Protein AF-A0A382SXQ0-F1 (afdb_monomer_lite)

Organism: NCBI:txid408172

pLDDT: mean 90.92, std 6.05, range [58.62, 96.81]

InterPro domains:
  IPR013153 PrkA, AAA domain [PF08298] (20-77)

Sequence (77 aa):
MSIFEDYLEDHVKNQIEYLTFEEYLELCKEDPLAYATPAERMMKAIGVPELTDTSKQSRLSRIFLNKTIQMFPAFDD

Secondary structure (DSSP, 8-state):
--HHHHHHHHHHHT--PPPPHHHHHHHHHH-GGGG--HHHHHHHHH---EEEEGGGSHHHHHHHTT-EEEE-GGG--

Radius of gyration: 21.53 Å; chains: 1; bounding box: 38×41×48 Å

Foldseek 3Di:
DDPVVVVVVVVVVPDDDDDDPVRLVVVCVVDVVSPDDPVVVVDVVLPFWDFDQQCVDPVSCVVVVRDTDTDRPSPPD

Structure (mmCIF, N/CA/C/O backbone):
data_AF-A0A382SXQ0-F1
#
_entry.id   AF-A0A382SXQ0-F1
#
loop_
_atom_site.group_PDB
_atom_site.id
_atom_site.type_symbol
_atom_site.label_atom_id
_atom_site.label_alt_id
_atom_site.label_comp_id
_atom_site.label_asym_id
_atom_site.label_entity_id
_atom_site.label_seq_id
_atom_site.pdbx_PDB_ins_code
_atom_site.Cartn_x
_atom_site.Cartn_y
_atom_site.Cartn_z
_atom_site.occupancy
_atom_site.B_iso_or_equiv
_atom_site.auth_seq_id
_atom_site.auth_comp_id
_atom_site.auth_asym_id
_atom_site.auth_atom_id
_atom_site.pdbx_PDB_model_num
ATOM 1 N N . MET A 1 1 ? -6.403 -31.078 -15.775 1.00 58.62 1 MET A N 1
ATOM 2 C CA . MET A 1 1 ? -5.483 -30.375 -16.684 1.00 58.62 1 MET A CA 1
ATOM 3 C C . MET A 1 1 ? -4.157 -31.105 -16.626 1.00 58.62 1 MET A C 1
ATOM 5 O O . MET A 1 1 ? -3.879 -31.740 -15.610 1.00 58.62 1 MET A O 1
ATOM 9 N N . SER A 1 2 ? -3.467 -31.205 -17.756 1.00 83.25 2 SER A N 1
ATOM 10 C CA . SER A 1 2 ? -2.241 -31.996 -17.881 1.00 83.25 2 SER A CA 1
ATOM 11 C C . SER A 1 2 ? -1.093 -31.281 -17.172 1.00 83.25 2 SER A C 1
ATOM 13 O O . SER A 1 2 ? -0.943 -30.080 -17.331 1.00 83.25 2 SER A O 1
ATOM 15 N N . ILE A 1 3 ? -0.228 -32.014 -16.466 1.00 85.56 3 ILE A N 1
ATOM 16 C CA . ILE A 1 3 ? 0.981 -31.465 -15.810 1.00 85.56 3 ILE A CA 1
ATOM 17 C C . ILE A 1 3 ? 1.849 -30.659 -16.799 1.00 85.56 3 ILE A C 1
ATOM 19 O O . ILE A 1 3 ? 2.539 -29.718 -16.417 1.00 85.56 3 ILE A O 1
ATOM 23 N N . PHE A 1 4 ? 1.801 -31.013 -18.087 1.00 88.56 4 PHE A N 1
ATOM 24 C CA . PHE A 1 4 ? 2.476 -30.269 -19.149 1.00 88.56 4 PHE A CA 1
ATOM 25 C C . PHE A 1 4 ? 1.854 -28.896 -19.431 1.00 88.56 4 PHE A C 1
ATOM 27 O O . PHE A 1 4 ? 2.590 -27.971 -19.757 1.00 88.56 4 PHE A O 1
ATOM 34 N N . GLU A 1 5 ? 0.533 -28.757 -19.320 1.00 87.19 5 GLU A N 1
ATOM 35 C CA . GLU A 1 5 ? -0.158 -27.472 -19.484 1.00 87.19 5 GLU A CA 1
ATOM 36 C C . GLU A 1 5 ? 0.193 -26.542 -18.317 1.00 87.19 5 GLU A C 1
ATOM 38 O O . GLU A 1 5 ? 0.631 -25.420 -18.556 1.00 87.19 5 GLU A O 1
ATOM 43 N N . ASP A 1 6 ? 0.133 -27.050 -17.080 1.00 85.75 6 ASP A N 1
ATOM 44 C CA . ASP A 1 6 ? 0.482 -26.290 -15.871 1.00 85.75 6 ASP A CA 1
ATOM 45 C C . ASP A 1 6 ? 1.946 -25.801 -15.914 1.00 85.75 6 ASP A C 1
ATOM 47 O O . ASP A 1 6 ? 2.236 -24.637 -15.637 1.00 85.75 6 ASP A O 1
ATOM 51 N N . TYR A 1 7 ? 2.879 -26.666 -16.336 1.00 87.69 7 TYR A N 1
ATOM 52 C CA . TYR A 1 7 ? 4.290 -26.297 -16.499 1.00 87.69 7 TYR A CA 1
ATOM 53 C C . TYR A 1 7 ? 4.497 -25.216 -17.565 1.00 87.69 7 TYR A C 1
ATOM 55 O O . TYR A 1 7 ? 5.302 -24.306 -17.370 1.00 87.69 7 TYR A O 1
ATOM 63 N N . LEU A 1 8 ? 3.801 -25.313 -18.702 1.00 87.75 8 LEU A N 1
ATOM 64 C CA . LEU A 1 8 ? 3.912 -24.321 -19.770 1.00 87.75 8 LEU A CA 1
ATOM 65 C C . LEU A 1 8 ? 3.362 -22.963 -19.326 1.00 87.75 8 LEU A C 1
ATOM 67 O O . LEU A 1 8 ? 3.994 -21.946 -19.608 1.00 87.75 8 LEU A O 1
ATOM 71 N N . GLU A 1 9 ? 2.241 -22.935 -18.604 1.00 86.19 9 GLU A N 1
ATOM 72 C CA . GLU A 1 9 ? 1.694 -21.694 -18.052 1.00 86.19 9 GLU A CA 1
ATOM 73 C C . GLU A 1 9 ? 2.648 -21.030 -17.058 1.00 86.19 9 GLU A C 1
ATOM 75 O O . GLU A 1 9 ? 2.912 -19.831 -17.167 1.00 86.19 9 GLU A O 1
ATOM 80 N N . ASP A 1 10 ? 3.194 -21.793 -16.111 1.00 83.75 10 ASP A N 1
ATOM 81 C CA . ASP A 1 10 ? 4.151 -21.266 -15.139 1.00 83.75 10 ASP A CA 1
ATOM 82 C C . ASP A 1 10 ? 5.445 -20.815 -15.815 1.00 83.75 10 ASP A C 1
ATOM 84 O O . ASP A 1 10 ? 5.998 -19.771 -15.470 1.00 83.75 10 ASP A O 1
ATOM 88 N N . HIS A 1 11 ? 5.931 -21.560 -16.807 1.00 84.44 11 HIS A N 1
ATOM 89 C CA . HIS A 1 11 ? 7.129 -21.179 -17.543 1.00 84.44 11 HIS A CA 1
ATOM 90 C C . HIS A 1 11 ? 6.929 -19.862 -18.301 1.00 84.44 11 HIS A C 1
ATOM 92 O O . HIS A 1 11 ? 7.812 -19.013 -18.265 1.00 84.44 11 HIS A O 1
ATOM 98 N N . VAL A 1 12 ? 5.776 -19.662 -18.949 1.00 81.62 12 VAL A N 1
ATOM 99 C CA . VAL A 1 12 ? 5.449 -18.403 -19.639 1.00 81.62 12 VAL A CA 1
ATOM 100 C C . VAL A 1 12 ? 5.321 -17.245 -18.646 1.00 81.62 12 VAL A C 1
ATOM 102 O O . VAL A 1 12 ? 5.889 -16.186 -18.889 1.00 81.62 12 VAL A O 1
ATOM 105 N N . LYS A 1 13 ? 4.655 -17.444 -17.500 1.00 80.31 13 LYS A N 1
ATOM 106 C CA . LYS A 1 13 ? 4.504 -16.407 -16.459 1.00 80.31 13 LYS A CA 1
ATOM 107 C C . LYS A 1 13 ? 5.831 -15.972 -15.833 1.00 80.31 13 LYS A C 1
ATOM 109 O O . LYS A 1 13 ? 5.949 -14.832 -15.400 1.00 80.31 13 LYS A O 1
ATOM 114 N N . ASN A 1 14 ? 6.806 -16.876 -15.759 1.00 80.94 14 ASN A N 1
ATOM 115 C CA . ASN A 1 14 ? 8.105 -16.624 -15.132 1.00 80.94 14 ASN A CA 1
ATOM 116 C C . ASN A 1 14 ? 9.189 -16.161 -16.120 1.00 80.94 14 ASN A C 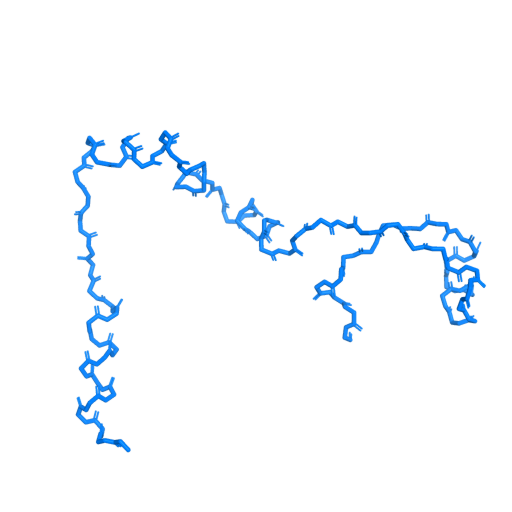1
ATOM 118 O O . ASN A 1 14 ? 10.348 -16.014 -15.721 1.00 80.94 14 ASN A O 1
ATOM 122 N N . GLN A 1 15 ? 8.862 -15.946 -17.399 1.00 84.00 15 GLN A N 1
ATOM 123 C CA . GLN A 1 15 ? 9.821 -15.354 -18.328 1.00 84.00 15 GLN A CA 1
ATOM 124 C C . GLN A 1 15 ? 10.123 -13.910 -17.935 1.00 84.00 15 GLN A C 1
ATOM 126 O O . GLN A 1 15 ? 9.238 -13.123 -17.614 1.00 84.00 15 GLN A O 1
ATOM 131 N N . ILE A 1 16 ? 11.411 -13.574 -17.958 1.00 80.25 16 ILE A N 1
ATOM 132 C CA . ILE A 1 16 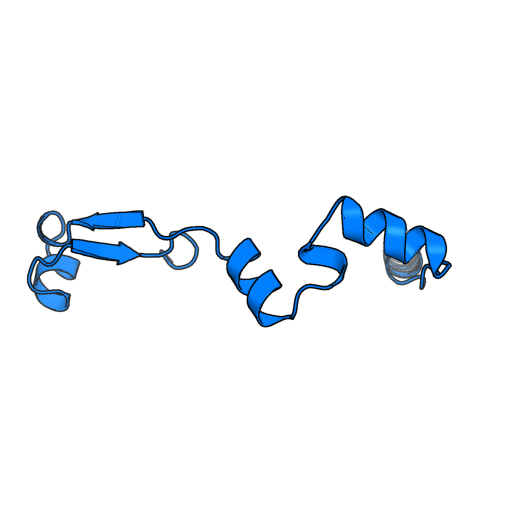? 11.872 -12.217 -17.693 1.00 80.25 16 ILE A CA 1
ATOM 133 C C . ILE A 1 16 ? 11.613 -11.393 -18.949 1.00 80.25 16 ILE A C 1
ATOM 135 O O . ILE A 1 16 ? 12.229 -11.628 -19.989 1.00 80.25 16 ILE A O 1
ATOM 139 N N . GLU A 1 17 ? 10.725 -10.416 -18.837 1.00 81.44 17 GLU A N 1
ATOM 140 C CA . GLU A 1 17 ? 10.565 -9.380 -19.847 1.00 81.44 17 GLU A CA 1
ATOM 141 C C . GLU A 1 17 ? 11.602 -8.278 -19.620 1.00 81.44 17 GLU A C 1
ATOM 143 O O . GLU A 1 17 ? 11.842 -7.833 -18.494 1.00 81.44 17 GLU A O 1
ATOM 148 N N . TYR A 1 18 ? 12.245 -7.848 -20.703 1.00 88.56 18 TYR A N 1
ATOM 149 C CA . TYR A 1 18 ? 13.200 -6.749 -20.678 1.00 88.56 18 TYR A CA 1
ATOM 150 C C . TYR A 1 18 ? 12.526 -5.494 -21.211 1.00 88.56 18 TYR A C 1
ATOM 152 O O . TYR A 1 18 ? 11.961 -5.513 -22.300 1.00 88.56 18 TYR A O 1
ATOM 160 N N . LEU A 1 19 ? 12.648 -4.404 -20.463 1.00 91.31 19 LEU A N 1
ATOM 161 C CA . LEU A 1 19 ? 12.290 -3.068 -20.920 1.00 91.31 19 LEU A CA 1
ATOM 162 C C . LEU A 1 19 ? 13.565 -2.324 -21.295 1.00 91.31 19 LEU A C 1
ATOM 164 O O . LEU A 1 19 ? 14.571 -2.370 -20.577 1.00 91.31 19 LEU A O 1
ATOM 168 N N . THR A 1 20 ? 13.517 -1.596 -22.402 1.00 95.81 20 THR A N 1
ATOM 169 C CA . THR A 1 20 ? 14.486 -0.537 -22.653 1.00 95.81 20 THR A CA 1
ATOM 170 C C . THR A 1 20 ? 14.293 0.592 -21.638 1.00 95.81 20 THR A C 1
ATOM 172 O O . THR A 1 20 ? 13.254 0.730 -20.988 1.00 95.81 20 THR A O 1
ATOM 175 N N . PHE A 1 21 ? 15.312 1.436 -21.486 1.00 94.94 21 PHE A N 1
ATOM 176 C CA . PHE A 1 21 ? 15.230 2.574 -20.572 1.00 94.94 21 PHE A CA 1
ATOM 177 C C . PHE A 1 21 ? 14.115 3.560 -20.959 1.00 94.94 21 PHE A C 1
ATOM 179 O O . PHE A 1 21 ? 13.466 4.118 -20.081 1.00 94.94 21 PHE A O 1
ATOM 186 N N . GLU A 1 22 ? 13.874 3.755 -22.258 1.00 96.81 22 GLU A N 1
ATOM 187 C CA . GLU A 1 22 ? 12.826 4.647 -22.761 1.00 96.81 22 GLU A CA 1
ATOM 188 C C . GLU A 1 22 ? 11.428 4.116 -22.427 1.00 96.81 22 GLU A C 1
ATOM 190 O O . GLU A 1 22 ? 10.644 4.845 -21.825 1.00 96.81 22 GLU A O 1
ATOM 195 N N . GLU A 1 23 ? 11.162 2.832 -22.681 1.00 95.50 23 GLU A N 1
ATOM 196 C CA . GLU A 1 23 ? 9.890 2.183 -22.325 1.00 95.50 23 GLU A CA 1
ATOM 197 C C . GLU A 1 23 ? 9.635 2.224 -20.813 1.00 95.50 23 GLU A C 1
ATOM 199 O O . GLU A 1 23 ? 8.521 2.500 -20.369 1.00 95.50 23 GLU A O 1
ATOM 204 N N . TYR A 1 24 ? 10.674 2.016 -19.996 1.00 94.56 24 TYR A N 1
ATOM 205 C CA . TYR A 1 24 ? 10.551 2.159 -18.546 1.00 94.56 24 TYR A CA 1
ATOM 206 C C . TYR A 1 24 ? 10.176 3.593 -18.139 1.00 94.56 24 TYR A C 1
ATOM 208 O O . TYR A 1 24 ? 9.337 3.791 -17.258 1.00 94.56 24 TYR A O 1
ATOM 216 N N . LEU A 1 25 ? 10.772 4.609 -18.770 1.00 95.94 25 LEU A N 1
ATOM 217 C CA . LEU A 1 25 ? 10.441 6.007 -18.490 1.00 95.94 25 LEU A CA 1
ATOM 218 C C . LEU A 1 25 ? 9.039 6.385 -18.977 1.00 95.94 25 LEU A C 1
ATOM 220 O O . LEU A 1 25 ? 8.385 7.200 -18.328 1.00 95.94 25 LEU A O 1
ATOM 224 N N . GLU A 1 26 ? 8.573 5.820 -20.090 1.00 96.50 26 GLU A N 1
ATOM 225 C CA . GLU A 1 26 ? 7.188 5.967 -20.543 1.00 96.50 26 GLU A CA 1
ATOM 226 C C . GLU A 1 26 ? 6.214 5.349 -19.541 1.00 96.50 26 GLU A C 1
ATOM 228 O O . GLU A 1 26 ? 5.302 6.040 -19.089 1.00 96.50 26 GLU A O 1
ATOM 233 N N . LEU A 1 27 ? 6.484 4.126 -19.074 1.00 95.75 27 LEU A N 1
ATOM 234 C CA . LEU A 1 27 ? 5.696 3.477 -18.027 1.00 95.75 27 LEU A CA 1
ATOM 235 C C . LEU A 1 27 ? 5.641 4.322 -16.745 1.00 95.75 27 LEU A C 1
ATOM 237 O O . LEU A 1 27 ? 4.575 4.483 -16.156 1.00 95.75 27 LEU A O 1
ATOM 241 N N . CYS A 1 28 ? 6.761 4.924 -16.332 1.00 95.56 28 CYS A N 1
ATOM 242 C CA . CYS A 1 28 ? 6.802 5.796 -15.154 1.00 95.56 28 CYS A CA 1
ATOM 243 C C . CYS A 1 28 ? 5.910 7.044 -15.275 1.00 95.56 28 CYS A C 1
ATOM 245 O O . CYS A 1 28 ? 5.534 7.612 -14.249 1.00 95.56 28 CYS A O 1
ATOM 247 N N . LYS A 1 29 ? 5.588 7.503 -16.494 1.00 95.75 29 LYS A N 1
ATOM 248 C CA . LYS A 1 29 ? 4.659 8.628 -16.701 1.00 95.75 29 LYS A CA 1
ATOM 249 C C . LYS A 1 29 ? 3.205 8.211 -16.497 1.00 95.75 29 LYS A C 1
ATOM 251 O O . LYS A 1 29 ? 2.398 9.043 -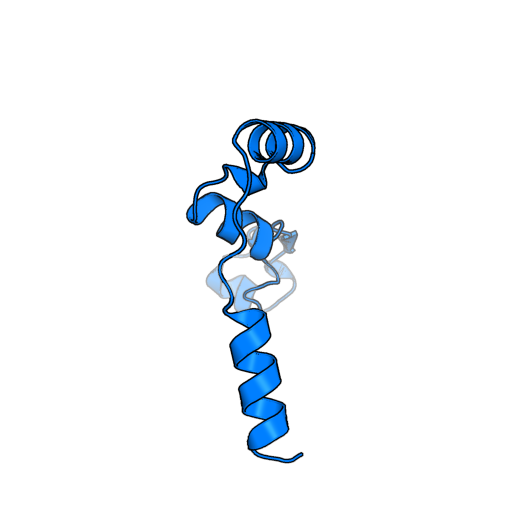16.090 1.00 95.75 29 LYS A O 1
ATOM 256 N N . GLU A 1 30 ? 2.881 6.962 -16.809 1.00 96.62 30 GLU A N 1
ATOM 257 C CA . GLU A 1 30 ? 1.515 6.439 -16.764 1.00 96.62 30 GLU A CA 1
ATOM 258 C C . GLU A 1 30 ? 1.176 5.825 -15.404 1.00 96.62 30 GLU A C 1
ATOM 260 O O . GLU A 1 30 ? 0.106 6.094 -14.855 1.00 96.62 30 GLU A O 1
ATOM 265 N N . ASP A 1 31 ? 2.095 5.039 -14.836 1.00 95.50 31 ASP A N 1
ATOM 266 C CA . ASP A 1 31 ? 1.902 4.354 -13.562 1.00 95.50 31 ASP A CA 1
ATOM 267 C C . ASP A 1 31 ? 2.998 4.712 -12.544 1.00 95.50 31 ASP A C 1
ATOM 269 O O . ASP A 1 31 ? 4.116 4.186 -12.598 1.00 95.50 31 ASP A O 1
ATOM 273 N N . PRO A 1 32 ? 2.667 5.534 -11.529 1.00 93.06 32 PRO A N 1
ATOM 274 C CA . PRO A 1 32 ? 3.564 5.826 -10.416 1.00 93.06 32 PRO A CA 1
ATOM 275 C C . PRO A 1 32 ? 4.029 4.585 -9.644 1.00 93.06 32 PRO A C 1
ATOM 277 O O . PRO A 1 32 ? 5.040 4.636 -8.944 1.00 93.06 32 PRO A O 1
ATOM 280 N N . LEU A 1 33 ? 3.317 3.455 -9.747 1.00 94.62 33 LEU A N 1
ATOM 281 C CA . LEU A 1 33 ? 3.759 2.219 -9.113 1.00 94.62 33 LEU A CA 1
ATOM 282 C C . LEU A 1 33 ? 5.014 1.630 -9.735 1.00 94.62 33 LEU A C 1
ATOM 284 O O . LEU A 1 33 ? 5.703 0.886 -9.037 1.00 94.62 33 LEU A O 1
ATOM 288 N N . ALA A 1 34 ? 5.334 1.959 -10.989 1.00 94.31 34 ALA A N 1
ATOM 289 C CA . ALA A 1 34 ? 6.519 1.448 -11.670 1.00 94.31 34 ALA A CA 1
ATOM 290 C C . ALA A 1 34 ? 7.789 1.672 -10.832 1.00 94.31 34 ALA A C 1
ATOM 292 O O . ALA A 1 34 ? 8.593 0.753 -10.678 1.00 94.31 34 ALA A O 1
ATOM 293 N N . TYR A 1 35 ? 7.888 2.835 -10.181 1.00 93.69 35 TYR A N 1
ATOM 294 C CA . TYR A 1 35 ? 8.999 3.222 -9.309 1.00 93.69 35 TYR A CA 1
ATOM 295 C C . TYR A 1 35 ? 8.650 3.240 -7.807 1.00 93.69 35 TYR A C 1
ATOM 297 O O . TYR A 1 35 ? 9.483 3.638 -6.992 1.00 93.69 35 TYR A O 1
ATOM 305 N N . ALA A 1 36 ? 7.444 2.814 -7.418 1.00 95.88 36 ALA A N 1
ATOM 306 C CA . ALA A 1 36 ? 7.026 2.794 -6.019 1.00 95.88 36 ALA A CA 1
ATOM 307 C C . ALA A 1 36 ? 7.771 1.727 -5.206 1.00 95.88 36 ALA A C 1
ATOM 309 O O . ALA A 1 36 ? 7.996 0.597 -5.659 1.00 95.88 36 ALA A O 1
ATOM 310 N N . THR A 1 37 ? 8.078 2.074 -3.959 1.00 96.50 37 THR A N 1
ATOM 311 C CA . THR A 1 37 ? 8.689 1.175 -2.978 1.00 96.50 37 THR A CA 1
ATOM 312 C C . THR A 1 37 ? 7.746 0.020 -2.609 1.00 96.50 37 THR A C 1
ATOM 314 O O . THR A 1 37 ? 6.521 0.140 -2.738 1.00 96.50 37 THR A O 1
ATOM 317 N N . PRO A 1 38 ? 8.270 -1.104 -2.079 1.00 95.50 38 PRO A N 1
ATOM 318 C CA . PRO A 1 38 ? 7.428 -2.211 -1.621 1.00 95.50 38 PRO A CA 1
ATOM 319 C C . PRO A 1 38 ? 6.343 -1.789 -0.616 1.00 95.50 38 PRO A C 1
ATOM 321 O O . PRO A 1 38 ? 5.223 -2.291 -0.674 1.00 95.50 38 PRO A O 1
ATOM 324 N N . ALA A 1 39 ? 6.645 -0.832 0.269 1.00 95.06 39 ALA A N 1
ATOM 325 C CA . ALA A 1 39 ? 5.693 -0.321 1.254 1.00 95.06 39 ALA A CA 1
ATOM 326 C C . ALA A 1 39 ? 4.544 0.472 0.607 1.00 95.06 39 ALA A C 1
ATOM 328 O O . ALA A 1 39 ? 3.386 0.281 0.970 1.00 95.06 39 ALA A O 1
ATOM 329 N N . GLU A 1 40 ? 4.834 1.325 -0.378 1.00 93.75 40 GLU A N 1
ATOM 330 C CA . GLU A 1 40 ? 3.816 2.097 -1.107 1.00 93.75 40 GLU A CA 1
ATOM 331 C C . GLU A 1 40 ? 2.906 1.191 -1.940 1.00 93.75 40 GLU A C 1
ATOM 333 O O . GLU A 1 40 ? 1.687 1.373 -1.960 1.00 93.75 40 GLU A O 1
ATOM 338 N N . ARG A 1 41 ? 3.484 0.162 -2.573 1.00 95.06 41 ARG A N 1
ATOM 339 C CA . ARG A 1 41 ? 2.720 -0.871 -3.285 1.00 95.06 41 ARG A CA 1
ATOM 340 C C . ARG A 1 41 ? 1.780 -1.611 -2.339 1.00 95.06 41 ARG A C 1
ATOM 342 O O . ARG A 1 41 ? 0.609 -1.793 -2.663 1.00 95.06 41 ARG A O 1
ATOM 349 N N . MET A 1 42 ? 2.275 -1.983 -1.158 1.00 92.56 42 MET A N 1
ATOM 350 C CA . MET A 1 42 ? 1.466 -2.631 -0.130 1.00 92.56 42 MET A CA 1
ATOM 351 C C . MET A 1 42 ? 0.339 -1.715 0.358 1.00 92.56 42 MET A C 1
ATOM 353 O O . MET A 1 42 ? -0.798 -2.162 0.436 1.00 92.56 42 MET A O 1
ATOM 357 N N . MET A 1 43 ? 0.605 -0.428 0.601 1.00 91.19 43 MET A N 1
ATOM 358 C CA . MET A 1 43 ? -0.439 0.532 0.981 1.00 91.19 43 MET A CA 1
ATOM 359 C C . MET A 1 43 ? -1.520 0.676 -0.093 1.00 91.19 43 MET A C 1
ATOM 361 O O . MET A 1 43 ? -2.704 0.648 0.232 1.00 91.19 43 MET A O 1
ATOM 365 N N . LYS A 1 44 ? -1.145 0.760 -1.377 1.00 92.50 44 LYS A N 1
ATOM 366 C CA . LYS A 1 44 ? -2.130 0.808 -2.470 1.00 92.50 44 LYS A CA 1
ATOM 367 C C . LYS A 1 44 ? -2.964 -0.475 -2.550 1.00 92.50 44 LYS A C 1
ATOM 369 O O . LYS A 1 44 ? -4.150 -0.391 -2.848 1.00 92.50 44 LYS A O 1
ATOM 374 N N . ALA A 1 45 ? -2.363 -1.633 -2.272 1.00 92.75 45 ALA A N 1
ATOM 375 C CA . ALA A 1 45 ? -3.066 -2.914 -2.237 1.00 92.75 45 ALA A CA 1
ATOM 376 C C . ALA A 1 45 ? -4.014 -3.045 -1.029 1.00 92.75 45 ALA A C 1
ATOM 378 O O . ALA A 1 45 ? -5.118 -3.554 -1.185 1.00 92.75 45 ALA A O 1
ATOM 379 N N . ILE A 1 46 ? -3.607 -2.562 0.152 1.00 92.94 46 ILE A N 1
ATOM 380 C CA . ILE A 1 46 ? -4.441 -2.524 1.369 1.00 92.94 46 ILE A CA 1
ATOM 381 C C . ILE A 1 46 ? -5.643 -1.580 1.181 1.00 92.94 46 ILE A C 1
ATOM 383 O O . ILE A 1 46 ? -6.723 -1.838 1.712 1.00 92.94 46 ILE A O 1
ATOM 387 N N . GLY A 1 47 ? -5.474 -0.503 0.411 1.00 91.88 47 GLY A N 1
ATOM 388 C CA . GLY A 1 47 ? -6.539 0.439 0.077 1.00 91.88 47 GLY A CA 1
ATOM 389 C C . GLY A 1 47 ? -6.637 1.614 1.050 1.00 91.88 47 GLY A C 1
ATOM 390 O O . GLY A 1 47 ? -5.654 2.030 1.661 1.00 91.88 47 GLY A O 1
ATOM 391 N N . VAL A 1 48 ? -7.830 2.201 1.152 1.00 91.69 48 VAL A N 1
ATOM 392 C CA . VAL A 1 48 ? -8.090 3.422 1.934 1.00 91.69 48 VAL A CA 1
ATOM 393 C C . VAL A 1 48 ? -8.837 3.053 3.218 1.00 91.69 48 VAL A C 1
ATOM 395 O O . VAL A 1 48 ? -9.717 2.193 3.172 1.00 91.69 48 VAL A O 1
ATOM 398 N N . PRO A 1 49 ? -8.519 3.679 4.365 1.00 93.44 49 PRO A N 1
ATOM 399 C CA . PRO A 1 49 ? -9.242 3.408 5.5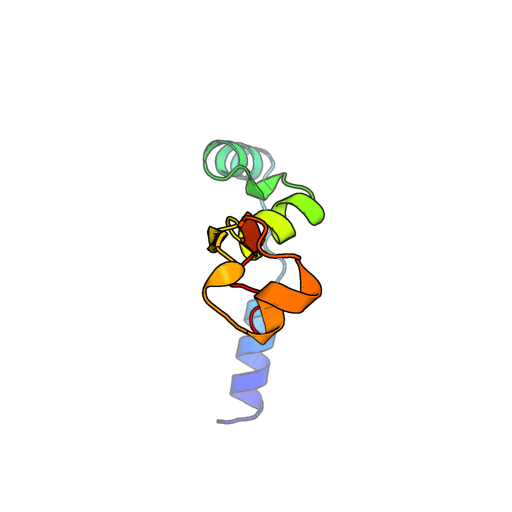95 1.00 93.44 49 PRO A CA 1
ATOM 400 C C . PRO A 1 49 ? -10.635 4.046 5.593 1.00 93.44 49 PRO A C 1
ATOM 402 O O . PRO A 1 49 ? -10.837 5.158 5.102 1.00 93.44 49 PRO A O 1
ATOM 405 N N . GLU A 1 50 ? -11.577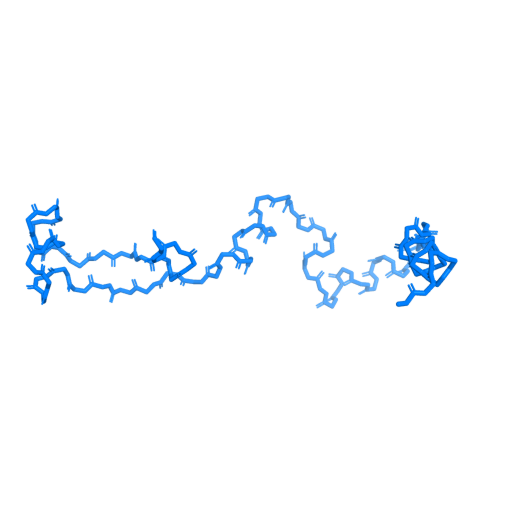 3.377 6.245 1.00 93.00 50 GLU A N 1
ATOM 406 C CA . GLU A 1 50 ? -12.936 3.852 6.471 1.00 93.00 50 GLU A CA 1
ATOM 407 C C . GLU A 1 50 ? -13.126 4.308 7.922 1.00 93.00 50 GLU A C 1
ATOM 409 O O . GLU A 1 50 ? -12.616 3.704 8.872 1.00 93.00 50 GLU A O 1
ATOM 414 N N . LEU A 1 51 ? -13.885 5.391 8.112 1.00 94.06 51 LEU A N 1
ATOM 415 C CA . LEU A 1 51 ? -14.223 5.888 9.443 1.00 94.06 51 LEU A CA 1
ATOM 416 C C . LEU A 1 51 ? -15.345 5.047 10.051 1.00 94.06 51 LEU A C 1
ATOM 418 O O . LEU A 1 51 ? -16.505 5.150 9.653 1.00 94.06 51 LEU A O 1
ATOM 422 N N . THR A 1 52 ? -15.003 4.263 11.069 1.00 91.62 52 THR A N 1
ATOM 423 C CA . THR A 1 52 ? -15.945 3.399 11.777 1.00 91.62 52 THR A CA 1
ATOM 424 C C . THR A 1 52 ? -16.294 3.972 13.143 1.00 91.62 52 THR A C 1
ATOM 426 O O . THR A 1 52 ? -15.425 4.205 13.985 1.00 91.62 52 THR A O 1
ATOM 429 N N . ASP A 1 53 ? -17.592 4.166 13.379 1.00 93.44 53 ASP A N 1
ATOM 430 C CA . ASP A 1 53 ? -18.141 4.504 14.691 1.00 93.44 53 ASP A CA 1
ATOM 431 C C . ASP A 1 53 ? -18.268 3.238 15.547 1.00 93.44 53 ASP A C 1
ATOM 433 O O . ASP A 1 53 ? -19.156 2.402 15.347 1.00 93.44 53 ASP A O 1
ATOM 437 N N . THR A 1 54 ? -17.367 3.105 16.518 1.00 94.00 54 THR A N 1
ATOM 438 C CA . THR A 1 54 ? -17.274 1.915 17.369 1.00 94.00 54 THR A CA 1
ATOM 439 C C . THR A 1 54 ? -18.397 1.811 18.399 1.00 94.00 54 THR A C 1
ATOM 441 O O . THR A 1 54 ? -18.613 0.727 18.938 1.00 94.00 54 THR A O 1
ATOM 444 N N . SER A 1 55 ? -19.165 2.881 18.645 1.00 92.12 55 SER A N 1
ATOM 445 C CA . SER A 1 55 ? -20.295 2.851 19.586 1.00 92.12 55 SER A CA 1
ATOM 446 C C . SER A 1 55 ? -21.441 1.953 19.116 1.00 92.12 55 SER A C 1
ATOM 448 O O . SER A 1 55 ? -22.172 1.384 19.928 1.00 92.12 55 SER A O 1
ATOM 450 N N . LYS A 1 56 ? -21.557 1.761 17.798 1.00 91.69 56 LYS A N 1
ATOM 451 C CA . LYS A 1 56 ? -22.599 0.944 17.163 1.00 91.69 56 LYS A CA 1
ATOM 452 C C . LYS A 1 56 ? -22.425 -0.553 17.411 1.00 91.69 56 LYS A C 1
ATOM 454 O O . LYS A 1 56 ? -23.376 -1.311 17.241 1.00 91.69 56 LYS A O 1
ATOM 459 N N . GLN A 1 57 ? -21.235 -0.996 17.817 1.00 90.62 57 GLN A N 1
ATOM 460 C CA . GLN A 1 57 ? -20.936 -2.405 18.050 1.00 90.62 57 GLN A CA 1
ATOM 461 C C . GLN A 1 57 ? -20.449 -2.639 19.476 1.00 90.62 57 GLN A C 1
ATOM 463 O O . GLN A 1 57 ? -19.458 -2.068 19.916 1.00 90.62 57 GLN A O 1
ATOM 468 N N . SER A 1 58 ? -21.091 -3.561 20.194 1.00 93.00 58 SER A N 1
ATOM 469 C CA . SER A 1 58 ? -20.811 -3.802 21.617 1.00 93.00 58 SER A CA 1
ATOM 470 C C . SER A 1 58 ? -19.344 -4.179 21.899 1.00 93.00 58 SER A C 1
ATOM 472 O O . SER A 1 58 ? -18.766 -3.748 22.899 1.00 93.00 58 SER A O 1
ATOM 474 N N . ARG A 1 59 ? -18.718 -4.981 21.026 1.00 92.00 59 ARG A N 1
ATOM 475 C CA . ARG A 1 59 ? -17.309 -5.389 21.161 1.00 92.00 59 ARG A CA 1
ATOM 476 C C . ARG A 1 59 ? -16.362 -4.208 20.917 1.00 92.00 59 ARG A C 1
ATOM 478 O O . ARG A 1 59 ? -15.535 -3.918 21.779 1.00 92.00 59 ARG A O 1
ATOM 485 N N . LEU A 1 60 ? -16.525 -3.499 19.798 1.00 91.75 60 LEU A N 1
ATOM 486 C CA . LEU A 1 60 ? -15.683 -2.349 19.444 1.00 91.75 60 LEU A CA 1
ATOM 487 C C . LEU A 1 60 ? -15.850 -1.186 20.430 1.00 91.75 60 LEU A C 1
ATOM 489 O O . LEU A 1 60 ? -14.862 -0.565 20.805 1.00 91.75 60 LEU A O 1
ATOM 493 N N . SER A 1 61 ? -17.068 -0.955 20.921 1.00 93.75 61 SER A N 1
ATOM 494 C CA . SER A 1 61 ? -17.395 0.042 21.946 1.00 93.75 61 SER A CA 1
ATOM 495 C C . SER A 1 61 ? -16.522 -0.107 23.194 1.00 93.75 61 SER A C 1
ATOM 497 O O . SER A 1 61 ? -15.974 0.878 23.685 1.00 93.75 61 SER A O 1
ATOM 499 N N . ARG A 1 62 ? -16.335 -1.344 23.679 1.00 95.31 62 ARG A N 1
ATOM 500 C CA . ARG A 1 62 ? -15.506 -1.631 24.860 1.00 95.31 62 ARG A CA 1
ATOM 501 C C . ARG A 1 62 ? -14.011 -1.507 24.574 1.00 95.31 62 ARG A C 1
ATOM 503 O O . ARG A 1 62 ? -13.288 -1.007 25.426 1.00 95.31 62 ARG A O 1
ATOM 510 N N . ILE A 1 63 ? -13.558 -1.952 23.399 1.00 94.06 63 I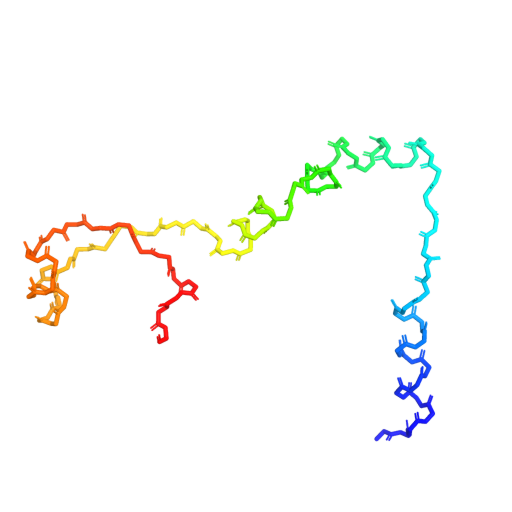LE A N 1
ATOM 511 C CA . ILE A 1 63 ? -12.134 -1.938 23.017 1.00 94.06 63 ILE A CA 1
ATOM 512 C C . ILE A 1 63 ? -11.652 -0.507 22.756 1.00 94.06 63 ILE A C 1
ATOM 514 O O . ILE A 1 63 ? -10.599 -0.103 23.241 1.00 94.06 63 ILE A O 1
ATOM 518 N N . PHE A 1 64 ? -12.436 0.266 22.008 1.00 94.94 64 PHE A N 1
ATOM 519 C CA . PHE A 1 64 ? -12.058 1.593 21.521 1.00 94.94 64 PHE A CA 1
ATOM 520 C C . PHE A 1 64 ? -12.772 2.735 22.249 1.00 94.94 64 PHE A C 1
ATOM 522 O O . PHE A 1 64 ? -12.636 3.892 21.851 1.00 94.94 64 PHE A O 1
ATOM 529 N N . LEU A 1 65 ? -13.505 2.436 23.327 1.00 95.62 65 LEU A N 1
ATOM 530 C CA . LEU A 1 65 ? -14.174 3.414 24.192 1.00 95.62 65 LEU A CA 1
ATOM 531 C C . LEU A 1 65 ? -15.086 4.377 23.413 1.00 95.62 65 LEU A C 1
ATOM 533 O O . LEU A 1 65 ? -15.059 5.586 23.636 1.00 95.62 65 LEU A O 1
ATOM 537 N N . ASN A 1 66 ? -15.882 3.836 22.485 1.00 94.12 66 ASN A N 1
ATOM 538 C CA . ASN A 1 66 ? -16.803 4.585 21.616 1.00 94.12 66 ASN A CA 1
ATOM 539 C C . ASN A 1 66 ? -16.145 5.649 20.717 1.00 94.12 66 ASN A C 1
ATOM 541 O O . ASN A 1 66 ? -16.819 6.573 20.266 1.00 94.12 66 ASN A O 1
ATOM 545 N N . LYS A 1 67 ? -14.838 5.558 20.451 1.00 95.00 67 LYS A N 1
ATOM 546 C CA . LYS A 1 67 ? -14.163 6.474 19.523 1.00 95.00 67 LYS A CA 1
ATOM 547 C C . LYS A 1 67 ? -14.443 6.104 18.069 1.00 95.00 67 LYS A C 1
ATOM 549 O O . LYS A 1 67 ? -14.497 4.925 17.725 1.00 95.00 67 LYS A O 1
ATOM 554 N N . THR A 1 68 ? -14.530 7.105 17.200 1.00 94.69 68 THR A N 1
ATOM 555 C CA . THR A 1 68 ? -14.455 6.892 15.750 1.00 94.69 68 THR A CA 1
ATOM 556 C C . THR A 1 68 ? -13.005 6.629 15.362 1.00 94.69 68 THR A C 1
ATOM 558 O O . THR A 1 68 ? -12.126 7.426 15.698 1.00 94.69 68 THR A O 1
ATOM 561 N N . ILE A 1 69 ? -12.750 5.520 14.670 1.00 94.06 69 ILE A N 1
ATOM 562 C CA . ILE A 1 69 ? -11.405 5.119 14.241 1.00 94.06 69 ILE A CA 1
ATOM 563 C C . ILE A 1 69 ? -11.365 4.854 12.739 1.00 94.06 69 ILE A C 1
ATOM 565 O O . ILE A 1 69 ? -12.389 4.589 12.116 1.00 94.06 69 ILE A O 1
ATOM 569 N N . GLN A 1 70 ? -10.167 4.932 12.172 1.00 93.44 70 GLN A N 1
ATOM 570 C CA . GLN A 1 70 ? -9.884 4.515 10.804 1.00 93.44 70 GLN A CA 1
ATOM 571 C C . GLN A 1 70 ? -9.604 3.013 10.805 1.00 93.44 70 GLN A C 1
ATOM 573 O O . GLN A 1 70 ? -8.655 2.575 11.455 1.00 93.44 70 GLN A O 1
ATOM 578 N N . MET A 1 71 ? -10.431 2.236 10.112 1.00 91.69 71 MET A N 1
ATOM 579 C CA . MET A 1 71 ? -10.216 0.802 9.917 1.00 91.69 71 MET A CA 1
ATOM 580 C C . MET A 1 71 ? -10.039 0.517 8.435 1.00 91.69 71 MET A C 1
ATOM 582 O O . MET A 1 71 ? -10.736 1.092 7.605 1.00 91.69 71 MET A O 1
ATOM 586 N N . PHE A 1 72 ? -9.101 -0.359 8.100 1.00 93.31 72 PHE A N 1
ATOM 587 C CA . PHE A 1 72 ? -8.925 -0.813 6.727 1.00 93.31 72 PHE A CA 1
ATOM 588 C C . PHE A 1 72 ? -9.784 -2.062 6.510 1.00 93.31 72 PHE A C 1
ATOM 590 O O . PHE A 1 72 ? -9.567 -3.045 7.220 1.00 93.31 72 PHE A O 1
ATOM 597 N N . PRO A 1 73 ? -10.711 -2.060 5.533 1.00 90.00 73 PRO A N 1
ATOM 598 C CA . PRO A 1 73 ? -11.565 -3.218 5.251 1.00 90.00 73 PRO A CA 1
ATOM 599 C C . PRO A 1 73 ? -10.784 -4.495 4.918 1.00 90.00 73 PRO A C 1
ATOM 601 O O . PRO A 1 73 ? -11.257 -5.595 5.171 1.00 90.00 73 PRO A O 1
ATOM 604 N N . ALA A 1 74 ? -9.559 -4.355 4.403 1.00 91.25 74 ALA A N 1
ATOM 605 C CA . ALA A 1 74 ? -8.666 -5.472 4.099 1.00 91.25 74 ALA A CA 1
ATOM 606 C C . ALA A 1 74 ? -8.286 -6.341 5.320 1.00 91.25 74 ALA A C 1
ATOM 608 O O . ALA A 1 74 ? -7.688 -7.397 5.134 1.00 91.25 74 ALA A O 1
ATOM 609 N N . PHE A 1 75 ? -8.594 -5.907 6.549 1.00 90.31 75 PHE A N 1
ATOM 610 C CA . PHE A 1 75 ? -8.283 -6.620 7.794 1.00 90.31 75 PHE A CA 1
ATOM 611 C C . PHE A 1 75 ? -9.529 -6.920 8.652 1.00 90.31 75 PHE A C 1
ATOM 613 O O . PHE A 1 75 ? -9.411 -6.978 9.874 1.00 90.31 75 PHE A O 1
ATOM 620 N N . ASP A 1 76 ? -10.717 -7.052 8.052 1.00 84.25 76 ASP A N 1
ATOM 621 C CA . ASP A 1 76 ? -11.977 -7.318 8.784 1.00 84.25 76 ASP A CA 1
ATOM 622 C C . ASP A 1 76 ? -12.190 -8.806 9.171 1.00 84.25 76 ASP A C 1
ATOM 624 O O . ASP A 1 76 ? -13.207 -9.147 9.777 1.00 84.25 76 ASP A O 1
ATOM 628 N N . ASP A 1 77 ? -11.226 -9.682 8.858 1.00 74.69 77 ASP A N 1
ATOM 629 C CA . ASP A 1 77 ? -11.247 -11.128 9.155 1.00 74.69 77 ASP A CA 1
ATOM 630 C C . ASP A 1 77 ? -10.785 -11.493 10.586 1.00 74.69 77 ASP A C 1
ATOM 632 O O . ASP A 1 77 ? -9.813 -10.889 11.107 1.00 74.69 77 ASP A O 1
#